Protein AF-A0A4S0RNM8-F1 (afdb_monomer_lite)

pLDDT: mean 97.69, std 1.74, range [88.38, 98.62]

Sequence (42 aa):
MLSVLIETLNDEEGLARTLASLIGGAVEGVVRDVVVCDTGST

Structure (mmCIF, N/CA/C/O backbone):
data_AF-A0A4S0RNM8-F1
#
_entry.id   AF-A0A4S0RNM8-F1
#
loop_
_atom_site.group_PDB
_atom_site.id
_atom_site.type_symbol
_atom_site.label_atom_id
_atom_site.label_alt_id
_atom_site.label_comp_id
_atom_site.label_asym_id
_atom_site.label_entity_id
_atom_site.label_seq_id
_atom_site.pdbx_PDB_ins_code
_atom_site.Cartn_x
_atom_site.Cartn_y
_atom_site.Cartn_z
_atom_site.occupancy
_atom_site.B_iso_or_equiv
_atom_site.auth_seq_id
_atom_site.auth_comp_id
_atom_site.auth_asym_id
_atom_site.auth_atom_id
_atom_site.pdbx_PDB_model_num
ATOM 1 N N . MET A 1 1 ? -13.418 3.063 6.198 1.00 88.38 1 MET A N 1
ATOM 2 C CA . MET A 1 1 ? -12.272 2.168 5.953 1.00 88.38 1 MET A CA 1
ATOM 3 C C . MET A 1 1 ? -11.772 2.433 4.546 1.00 88.38 1 MET A C 1
ATOM 5 O O . MET A 1 1 ? -12.594 2.497 3.640 1.00 88.38 1 MET A O 1
ATOM 9 N N . LEU A 1 2 ? -10.476 2.665 4.395 1.00 98.00 2 LEU A N 1
ATOM 10 C CA . LEU A 1 2 ? -9.801 3.013 3.155 1.00 98.00 2 LEU A CA 1
ATOM 11 C C . LEU A 1 2 ? -9.21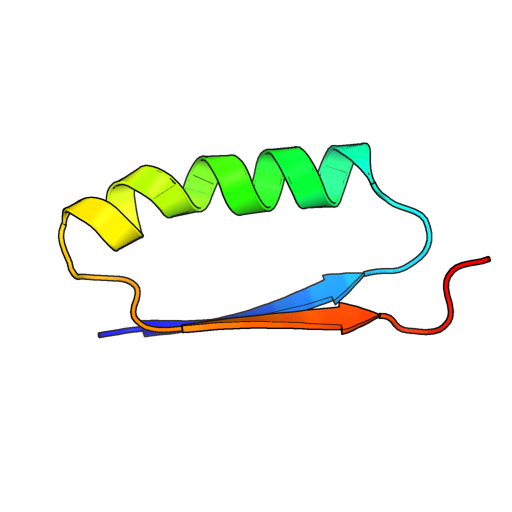9 1.757 2.512 1.00 98.00 2 LEU A C 1
ATOM 13 O O . LEU A 1 2 ? -8.695 0.888 3.209 1.00 98.00 2 LEU A O 1
ATOM 17 N N . SER A 1 3 ? -9.263 1.713 1.189 1.00 98.31 3 SER A N 1
ATOM 18 C CA . SER A 1 3 ? -8.468 0.788 0.388 1.00 98.31 3 SER A CA 1
ATOM 19 C C . SER A 1 3 ? -7.412 1.613 -0.339 1.00 98.31 3 SER A C 1
ATOM 21 O O . SER A 1 3 ? -7.739 2.637 -0.941 1.00 98.31 3 SER A O 1
ATOM 23 N N . VAL A 1 4 ? -6.153 1.199 -0.240 1.00 98.38 4 VAL A N 1
ATOM 24 C CA . VAL A 1 4 ? -5.002 1.903 -0.810 1.00 98.38 4 VAL A CA 1
ATOM 25 C C . VAL A 1 4 ? -4.467 1.087 -1.979 1.00 98.38 4 VAL A C 1
ATOM 27 O O . VAL A 1 4 ? -4.238 -0.112 -1.845 1.00 98.38 4 VAL A O 1
ATOM 30 N N . LEU A 1 5 ? -4.262 1.737 -3.120 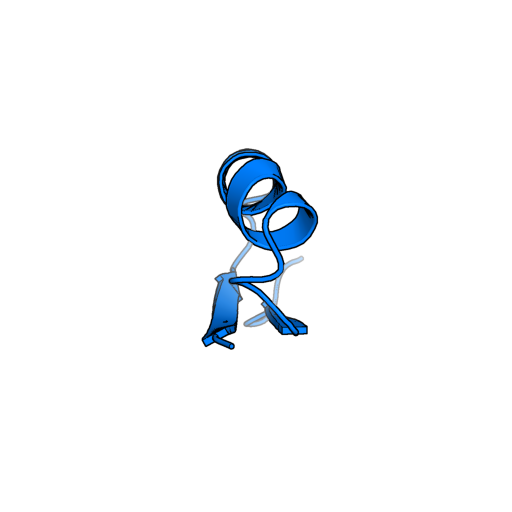1.00 98.44 5 LEU A N 1
ATOM 31 C CA . LEU A 1 5 ? -3.590 1.155 -4.275 1.00 98.44 5 LEU A CA 1
ATOM 32 C C . LEU A 1 5 ? -2.245 1.856 -4.458 1.00 98.44 5 LEU A C 1
ATOM 34 O O . LEU A 1 5 ? -2.190 3.085 -4.457 1.00 98.44 5 LEU A O 1
ATOM 38 N N . ILE A 1 6 ? -1.179 1.074 -4.586 1.00 98.31 6 ILE A N 1
ATOM 39 C CA . ILE A 1 6 ? 0.184 1.564 -4.784 1.00 98.31 6 ILE A CA 1
ATOM 40 C C . ILE A 1 6 ? 0.708 0.948 -6.072 1.00 98.31 6 ILE A C 1
ATOM 42 O O . ILE A 1 6 ? 0.878 -0.265 -6.148 1.00 98.31 6 ILE A O 1
ATOM 46 N N . GLU A 1 7 ? 0.972 1.772 -7.076 1.00 98.25 7 GLU A N 1
ATOM 47 C CA . GLU A 1 7 ? 1.742 1.351 -8.245 1.00 98.25 7 GLU A CA 1
ATOM 48 C C . GLU A 1 7 ? 3.237 1.463 -7.930 1.00 98.25 7 GLU A C 1
ATOM 50 O O . GLU A 1 7 ? 3.668 2.401 -7.256 1.00 98.25 7 GLU A O 1
ATOM 55 N N . THR A 1 8 ? 4.033 0.501 -8.388 1.00 97.94 8 THR A N 1
ATOM 56 C CA . THR A 1 8 ? 5.485 0.493 -8.174 1.00 97.94 8 THR A CA 1
ATOM 57 C C . THR A 1 8 ? 6.230 0.003 -9.416 1.00 97.94 8 THR A C 1
ATOM 59 O O . THR A 1 8 ? 5.674 -0.735 -10.235 1.00 97.94 8 THR A O 1
ATOM 62 N N . LEU A 1 9 ? 7.480 0.447 -9.565 1.00 98.19 9 LEU A N 1
ATOM 63 C CA . LEU A 1 9 ? 8.427 -0.005 -10.583 1.00 98.19 9 LEU A CA 1
ATOM 64 C C . LEU A 1 9 ? 9.854 0.132 -10.049 1.00 98.19 9 LEU A C 1
ATOM 66 O O . LEU A 1 9 ? 10.363 1.248 -9.960 1.00 98.19 9 LEU A O 1
ATOM 70 N N . ASN A 1 10 ? 10.509 -0.983 -9.729 1.00 97.81 10 ASN A N 1
ATOM 71 C CA . ASN A 1 10 ? 11.914 -1.027 -9.303 1.00 97.81 10 ASN A CA 1
ATOM 72 C C . ASN A 1 10 ? 12.270 -0.084 -8.128 1.00 97.81 10 ASN A C 1
ATOM 74 O O . ASN A 1 10 ? 13.403 0.387 -8.041 1.00 97.81 10 ASN A O 1
ATOM 78 N N . ASP A 1 11 ? 11.327 0.200 -7.223 1.00 97.75 11 ASP A N 1
ATOM 79 C CA . ASP A 1 11 ? 11.539 1.094 -6.073 1.00 97.75 11 ASP A CA 1
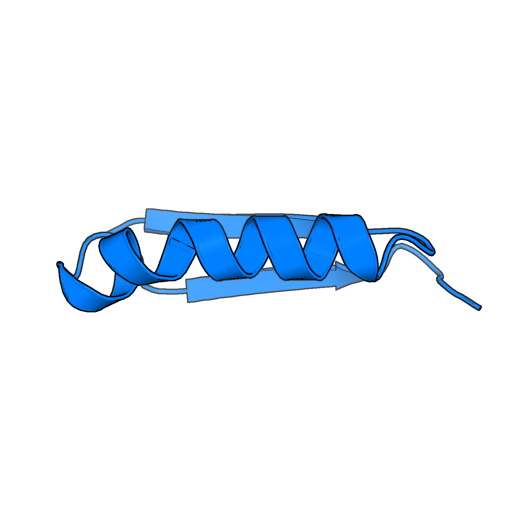ATOM 80 C C . ASP A 1 11 ? 11.206 0.395 -4.748 1.00 97.75 11 ASP A C 1
ATOM 82 O O . ASP A 1 11 ? 10.207 0.680 -4.083 1.00 97.75 11 ASP A O 1
ATOM 86 N N . GLU A 1 12 ? 12.052 -0.566 -4.375 1.00 96.75 12 GLU A N 1
ATOM 87 C CA . GLU A 1 12 ? 11.887 -1.358 -3.153 1.00 96.75 12 GLU A CA 1
ATOM 88 C C . GLU A 1 12 ? 11.930 -0.483 -1.889 1.00 96.75 12 GLU A C 1
ATOM 90 O O . GLU A 1 12 ? 11.087 -0.622 -1.001 1.00 96.75 12 GLU A O 1
ATOM 95 N N . GLU A 1 13 ? 12.875 0.459 -1.808 1.00 98.25 13 GLU A N 1
ATOM 96 C CA . GLU A 1 13 ? 13.042 1.302 -0.620 1.00 98.25 13 GLU A CA 1
ATOM 97 C C . GLU A 1 13 ? 11.888 2.308 -0.472 1.00 98.25 13 GLU A C 1
ATOM 99 O O . GLU A 1 13 ? 11.394 2.546 0.638 1.00 98.25 13 GLU A O 1
ATOM 104 N N . GLY A 1 14 ? 11.434 2.909 -1.576 1.00 98.25 14 GLY A N 1
ATOM 105 C CA . GLY A 1 14 ? 10.261 3.780 -1.592 1.00 98.25 14 GLY A CA 1
ATOM 106 C C . GLY A 1 14 ? 8.986 3.029 -1.222 1.00 98.25 14 GLY A C 1
ATOM 107 O O . GLY A 1 14 ? 8.231 3.491 -0.355 1.00 98.25 14 GLY A O 1
ATOM 108 N N . LEU A 1 15 ? 8.777 1.837 -1.789 1.00 98.38 15 LEU A N 1
ATOM 109 C CA . LEU A 1 15 ? 7.634 0.988 -1.458 1.00 98.38 15 LEU A CA 1
ATOM 110 C C . LEU A 1 15 ? 7.641 0.592 0.023 1.00 98.38 15 LEU A C 1
ATOM 112 O O . LEU A 1 15 ? 6.624 0.750 0.700 1.00 98.38 15 LEU A O 1
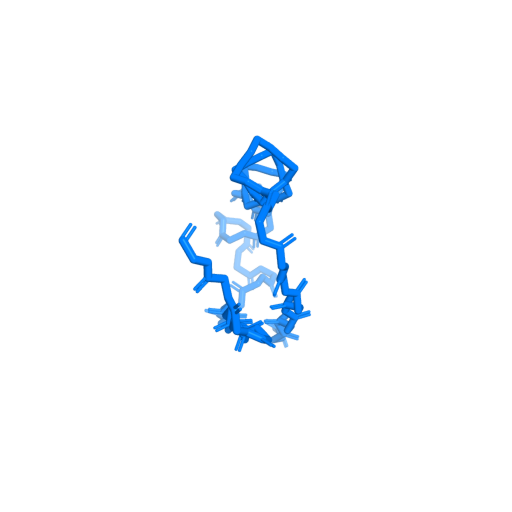ATOM 116 N N . ALA A 1 16 ? 8.783 0.150 0.556 1.00 98.44 16 ALA A N 1
ATOM 117 C CA . ALA A 1 16 ? 8.912 -0.247 1.957 1.00 98.44 16 ALA A CA 1
ATOM 118 C C . ALA A 1 16 ? 8.585 0.906 2.918 1.00 98.44 16 ALA A C 1
ATOM 120 O O . ALA A 1 16 ? 7.805 0.732 3.859 1.00 98.44 16 ALA A O 1
ATOM 121 N N . ARG A 1 17 ? 9.119 2.108 2.659 1.00 98.56 17 ARG A N 1
ATOM 122 C CA . ARG A 1 17 ? 8.813 3.306 3.463 1.00 98.56 17 ARG A CA 1
ATOM 123 C C . ARG A 1 17 ? 7.341 3.698 3.373 1.00 98.56 17 ARG A C 1
ATOM 125 O O . ARG A 1 17 ? 6.737 4.047 4.388 1.00 98.56 17 ARG A O 1
ATOM 132 N N . THR A 1 18 ? 6.754 3.598 2.182 1.00 98.25 18 THR A N 1
ATOM 133 C CA . THR A 1 18 ? 5.336 3.901 1.962 1.00 98.25 18 THR A CA 1
ATOM 134 C C . THR A 1 18 ? 4.453 2.936 2.747 1.00 98.25 18 THR A C 1
ATOM 136 O O . THR A 1 18 ? 3.599 3.379 3.512 1.00 98.25 18 THR A O 1
ATOM 139 N N . LEU A 1 19 ? 4.708 1.629 2.654 1.00 98.31 19 LEU A N 1
ATOM 140 C CA . LEU A 1 19 ? 3.982 0.613 3.418 1.00 98.31 19 LEU A CA 1
ATOM 141 C C . LEU A 1 19 ? 4.146 0.802 4.933 1.00 98.31 19 LEU A C 1
ATOM 143 O O . LEU A 1 19 ? 3.161 0.718 5.666 1.00 98.31 19 LEU A O 1
ATOM 147 N N . ALA A 1 20 ? 5.352 1.134 5.405 1.00 98.62 20 ALA A N 1
ATOM 148 C CA . ALA A 1 20 ? 5.600 1.405 6.820 1.00 98.62 20 ALA A CA 1
ATOM 149 C C . ALA A 1 20 ? 4.764 2.585 7.347 1.00 98.62 20 ALA A C 1
ATOM 151 O O . ALA A 1 20 ? 4.266 2.539 8.473 1.00 98.62 20 ALA A O 1
ATOM 152 N N . SER A 1 21 ? 4.546 3.616 6.525 1.00 98.25 21 SER A N 1
ATOM 153 C CA . SER A 1 21 ? 3.716 4.767 6.904 1.00 98.25 21 SER A CA 1
ATOM 154 C C . SER A 1 21 ? 2.234 4.413 7.110 1.00 98.25 21 SER A C 1
ATOM 156 O O . SER A 1 21 ? 1.545 5.077 7.883 1.00 98.25 21 SER A O 1
ATOM 158 N N . LEU A 1 22 ? 1.745 3.335 6.481 1.00 98.50 22 LEU A N 1
ATOM 159 C CA . LEU A 1 22 ? 0.346 2.902 6.573 1.00 98.50 22 LEU A CA 1
ATOM 160 C C . LEU A 1 22 ? 0.039 2.090 7.838 1.00 98.50 22 LEU A C 1
ATOM 162 O O . LEU A 1 22 ? -1.134 1.884 8.152 1.00 98.50 22 LEU A O 1
ATOM 166 N N . ILE A 1 23 ? 1.060 1.655 8.587 1.00 97.81 23 ILE A N 1
ATOM 167 C CA . ILE A 1 23 ? 0.892 0.794 9.769 1.00 97.81 23 ILE A CA 1
ATOM 168 C C . ILE A 1 23 ? -0.030 1.447 10.805 1.00 97.81 23 ILE A C 1
ATOM 170 O O . ILE A 1 23 ? -0.939 0.787 11.304 1.00 97.81 23 ILE A O 1
ATOM 174 N N . GLY A 1 24 ? 0.151 2.741 11.092 1.00 98.19 24 GLY A N 1
ATOM 175 C CA . GLY A 1 24 ? -0.712 3.463 12.036 1.00 98.19 24 GLY A CA 1
ATOM 176 C C . GLY A 1 24 ? -2.183 3.418 11.616 1.00 98.19 24 GLY A C 1
ATOM 177 O O . GLY A 1 24 ? -3.046 3.044 12.406 1.00 98.19 24 GLY A O 1
ATOM 178 N N . GLY A 1 25 ? -2.456 3.674 10.333 1.00 97.94 25 GLY A N 1
ATOM 179 C CA . GLY A 1 25 ? -3.807 3.608 9.777 1.00 97.94 25 GLY A CA 1
ATOM 180 C C . GLY A 1 25 ? -4.411 2.200 9.785 1.00 97.94 25 GLY A C 1
ATOM 181 O O . GLY A 1 25 ? -5.624 2.068 9.934 1.00 97.94 25 GLY A O 1
ATOM 182 N N . ALA A 1 26 ? -3.599 1.147 9.657 1.00 97.81 26 ALA A N 1
ATOM 183 C CA . ALA A 1 26 ? -4.065 -0.235 9.783 1.00 97.81 26 ALA A CA 1
ATOM 184 C C . ALA A 1 26 ? -4.420 -0.586 11.239 1.00 97.81 26 ALA A C 1
ATOM 186 O O . ALA A 1 26 ? -5.471 -1.174 11.492 1.00 97.81 26 ALA A O 1
ATOM 187 N N . VAL A 1 27 ? -3.586 -0.176 12.203 1.00 98.19 27 VAL A N 1
ATOM 188 C CA . VAL A 1 27 ? -3.820 -0.402 13.643 1.00 98.19 27 VAL A CA 1
ATOM 189 C C . VAL A 1 27 ? -5.069 0.334 14.130 1.00 98.19 27 VAL A C 1
ATOM 191 O O . VAL A 1 27 ? -5.859 -0.228 14.884 1.00 98.19 27 VAL A O 1
ATOM 194 N N . GLU A 1 28 ? -5.286 1.564 13.666 1.00 98.19 28 GLU A N 1
ATOM 195 C CA . GLU A 1 28 ? -6.480 2.356 13.988 1.00 98.19 28 GLU A CA 1
ATOM 196 C C . GLU A 1 28 ? -7.751 1.863 13.266 1.00 98.19 28 GLU A C 1
ATOM 198 O O . GLU A 1 28 ? -8.843 2.380 13.503 1.00 98.19 28 GLU A O 1
ATOM 203 N N . GLY A 1 29 ? -7.637 0.871 12.375 1.00 97.44 29 GLY A N 1
ATOM 204 C CA . GLY A 1 29 ? -8.759 0.348 11.591 1.00 97.44 29 GLY A CA 1
ATOM 205 C C . GLY A 1 29 ? -9.245 1.302 10.494 1.00 97.44 29 GLY A C 1
ATOM 206 O O . GLY A 1 29 ? -10.346 1.139 9.961 1.00 97.44 29 GLY A O 1
ATOM 207 N N . VAL A 1 30 ? -8.443 2.309 10.143 1.00 98.19 30 VAL A N 1
ATOM 208 C CA . VAL A 1 30 ? -8.727 3.246 9.052 1.00 98.19 30 VAL A CA 1
ATOM 209 C C . VAL A 1 30 ? -8.431 2.591 7.707 1.00 98.19 30 VAL A C 1
ATOM 211 O O . VAL A 1 30 ? -9.258 2.710 6.805 1.00 98.19 30 VAL A O 1
ATOM 214 N N . VAL A 1 31 ? -7.309 1.879 7.570 1.00 98.31 31 VAL A N 1
ATOM 215 C CA . VAL A 1 31 ? -6.902 1.160 6.351 1.00 98.31 31 VAL A CA 1
ATOM 216 C C . VAL A 1 31 ? -7.349 -0.295 6.431 1.00 98.31 31 VAL A C 1
ATOM 218 O O . VAL A 1 31 ? -7.066 -0.984 7.407 1.00 98.31 31 VAL A O 1
ATOM 221 N N . ARG A 1 32 ? -8.047 -0.753 5.391 1.00 98.00 32 ARG A N 1
ATOM 222 C CA . ARG A 1 32 ? -8.539 -2.127 5.258 1.00 98.00 32 ARG A CA 1
ATOM 223 C C . ARG A 1 32 ? -7.608 -2.987 4.421 1.00 98.00 32 ARG A C 1
ATOM 225 O O . ARG A 1 32 ? -7.172 -4.041 4.862 1.00 98.00 32 ARG A O 1
ATOM 232 N N . ASP A 1 33 ? -7.357 -2.516 3.204 1.00 97.81 33 ASP A N 1
ATOM 233 C CA . ASP A 1 33 ? -6.690 -3.263 2.150 1.00 97.81 33 ASP A CA 1
ATOM 234 C C . ASP A 1 33 ? -5.605 -2.381 1.541 1.00 97.81 33 ASP A C 1
ATOM 236 O O . ASP A 1 33 ? -5.823 -1.18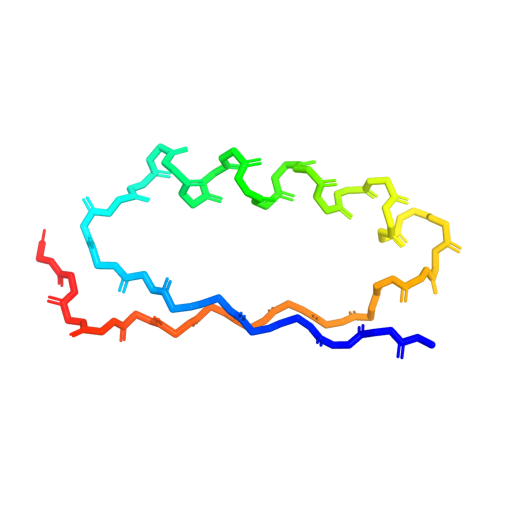8 1.301 1.00 97.81 33 ASP A O 1
ATOM 240 N N . VAL A 1 34 ? -4.454 -2.983 1.263 1.00 98.19 34 VAL A N 1
ATOM 241 C CA . VAL A 1 34 ? -3.378 -2.365 0.490 1.00 98.19 34 VAL A CA 1
ATOM 242 C C . VAL A 1 34 ? -3.068 -3.292 -0.674 1.00 98.19 34 VAL A C 1
ATOM 244 O O . VAL A 1 34 ? -2.703 -4.448 -0.466 1.00 98.19 34 VAL A O 1
ATOM 247 N N . VAL A 1 35 ? -3.238 -2.794 -1.894 1.00 98.44 35 VAL A N 1
ATOM 248 C CA . VAL A 1 35 ? -2.943 -3.528 -3.126 1.00 98.44 35 VAL A CA 1
ATOM 249 C C . VAL A 1 35 ? -1.731 -2.889 -3.781 1.00 98.44 35 VAL A C 1
ATOM 251 O O . VAL A 1 35 ? -1.767 -1.715 -4.144 1.00 98.44 35 VAL A O 1
ATOM 254 N N . VAL A 1 36 ? -0.665 -3.669 -3.936 1.00 98.25 36 VAL A N 1
ATOM 255 C CA . VAL A 1 36 ? 0.526 -3.254 -4.677 1.00 98.25 36 VAL A CA 1
ATOM 256 C C . VAL A 1 36 ? 0.410 -3.777 -6.103 1.00 98.25 36 VAL A C 1
ATOM 258 O O . VAL A 1 36 ? 0.292 -4.983 -6.317 1.00 98.25 36 VAL A O 1
ATOM 261 N N . CYS A 1 37 ? 0.417 -2.862 -7.064 1.00 98.25 37 CYS A N 1
ATOM 262 C CA . CYS A 1 37 ? 0.431 -3.154 -8.486 1.00 98.25 37 CYS A CA 1
ATOM 263 C C . CYS A 1 37 ? 1.856 -2.944 -9.006 1.00 98.25 37 CYS A C 1
ATOM 265 O O . CYS A 1 37 ? 2.306 -1.809 -9.166 1.00 98.25 37 CYS A O 1
ATOM 267 N N . ASP A 1 38 ? 2.579 -4.039 -9.229 1.00 97.69 38 ASP A N 1
ATOM 268 C CA . ASP A 1 38 ? 3.862 -3.973 -9.922 1.00 97.69 38 ASP A CA 1
ATOM 269 C C . ASP A 1 38 ? 3.634 -3.702 -11.414 1.00 97.69 38 ASP A C 1
ATOM 271 O O . ASP A 1 38 ? 2.848 -4.387 -12.073 1.00 97.69 38 ASP A O 1
ATOM 275 N N . THR A 1 39 ? 4.327 -2.698 -11.944 1.00 97.12 39 THR A N 1
ATOM 276 C CA . THR A 1 39 ? 4.194 -2.249 -13.339 1.00 97.12 39 THR A CA 1
ATOM 277 C C . THR A 1 39 ? 5.269 -2.836 -14.262 1.00 97.12 39 THR A C 1
ATOM 279 O O . THR A 1 39 ? 5.438 -2.374 -15.391 1.00 97.12 39 THR A O 1
ATOM 282 N N . GLY A 1 40 ? 5.954 -3.892 -13.808 1.00 97.50 40 GLY A N 1
ATOM 283 C CA . GLY A 1 40 ? 6.945 -4.643 -14.581 1.00 97.50 40 GLY A CA 1
ATOM 284 C C . GLY A 1 40 ? 8.363 -4.493 -14.040 1.00 97.5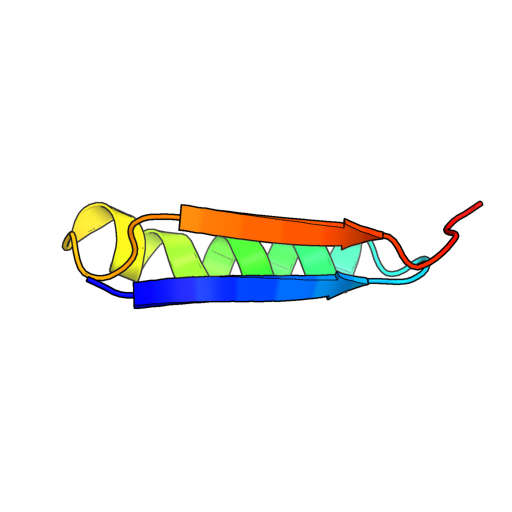0 40 GLY A C 1
ATOM 285 O O . GLY A 1 40 ? 9.284 -4.234 -14.816 1.00 97.50 40 GLY A O 1
ATOM 286 N N . SER A 1 41 ? 8.532 -4.617 -12.721 1.00 97.00 41 SER A N 1
ATOM 287 C CA . SER A 1 41 ? 9.853 -4.607 -12.086 1.00 97.00 41 SER A CA 1
ATOM 288 C C . SER A 1 41 ? 10.698 -5.809 -12.537 1.00 97.00 41 SER A C 1
ATOM 290 O O . SER A 1 41 ? 10.159 -6.850 -12.923 1.00 97.00 41 SER A O 1
ATOM 292 N N . THR A 1 42 ? 12.026 -5.663 -12.512 1.00 92.44 42 THR A N 1
ATOM 293 C CA . THR A 1 42 ? 13.000 -6.661 -13.005 1.00 92.44 42 THR A CA 1
ATOM 294 C C . THR A 1 42 ? 14.008 -7.063 -11.950 1.00 92.44 42 THR A C 1
ATOM 296 O O . THR A 1 42 ? 14.558 -6.133 -11.319 1.00 92.44 42 THR A O 1
#

Secondary structure (DSSP, 8-state):
-EEEEEEESS-HHHHHHHHHHTHHHHHTT-EEEEEEEES---

Radius of gyration: 11.04 Å; chains: 1; bounding box: 25×11×29 Å

Foldseek 3Di:
DDEAEAEDEQCPPVVVVVVVVCVVCVVVVNYDYYHYHYPDYD